Protein AF-A0A2C9P703-F1 (afdb_monomer)

Sequence (61 aa):
MGGRRPKLTPEQWAQAGRLIGAGVPRQQVAIIYDVGLSTLYRKFPAGENETADIPYATCCG

Foldseek 3Di:
DPDDPDLDDVVLVVVLVVCVVVLAALVVSCVVSVHDSVVVCVSPPPPPSVVSNDPPPPPDD

Radius of gyration: 13.78 Å; Cα contacts (8 Å, |Δi|>4): 29; chains: 1; bounding box: 36×33×34 Å

Nearest PDB structures (foldseek):
  1tc3-assembly1_C  TM=6.512E-01  e=3.105E+00  Caenorhabditis elegans

pLDDT: mean 74.8, std 14.69, range [40.97, 90.12]

Secondary structure (DSSP, 8-state):
------SS-HHHHHHHHHHHHTT--HHHHHHHHT--HHHHHHHS---S-GGGT-TTTT---

Organism: NCBI:txid1242107

InterPro domains:
  IPR006120 Resolvase, HTH domain [PF02796] (3-46)
  IPR009057 Homedomain-like superfamily [SSF46689] (3-5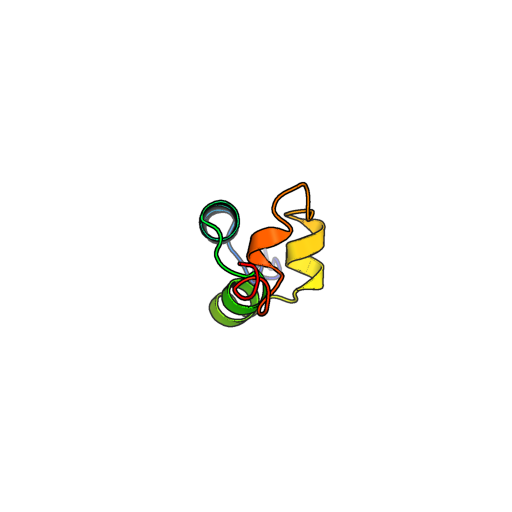0)

Structure (mmCIF, N/CA/C/O backbone):
data_AF-A0A2C9P703-F1
#
_entry.id   AF-A0A2C9P703-F1
#
loop_
_atom_site.group_PDB
_atom_site.id
_atom_site.type_symbol
_atom_site.label_atom_id
_atom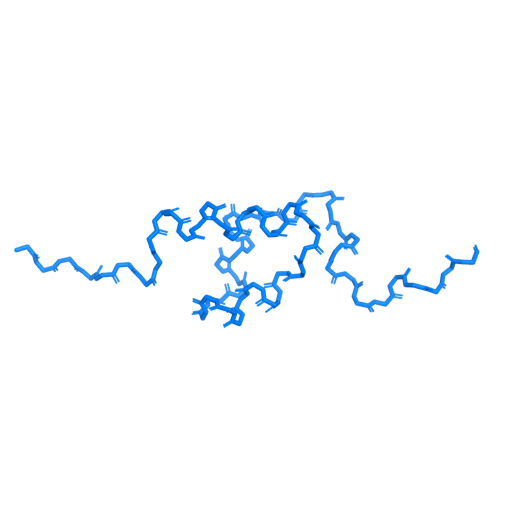_site.label_alt_id
_atom_site.label_comp_id
_atom_site.label_asym_id
_atom_site.label_entity_id
_atom_site.label_seq_id
_atom_site.pdbx_PDB_ins_code
_atom_site.Cartn_x
_atom_site.Cartn_y
_atom_site.Cartn_z
_atom_site.occupancy
_atom_site.B_iso_or_equiv
_atom_site.auth_seq_id
_atom_site.auth_comp_id
_atom_site.auth_asym_id
_atom_site.auth_atom_id
_atom_site.pdbx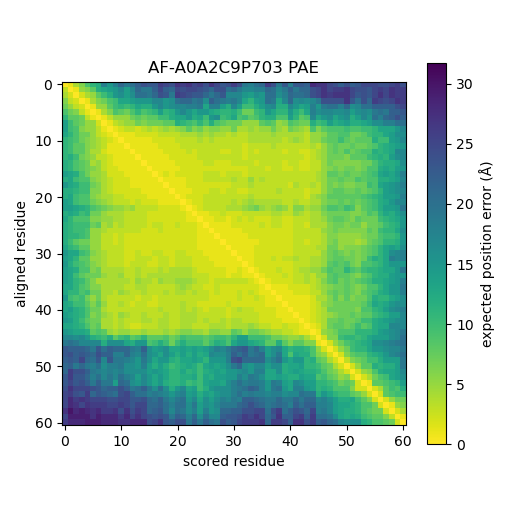_PDB_model_num
ATOM 1 N N . MET A 1 1 ? 16.702 -15.905 -18.264 1.00 49.44 1 MET A N 1
ATOM 2 C CA . MET A 1 1 ? 16.160 -14.640 -17.713 1.00 49.44 1 MET A CA 1
ATOM 3 C C . MET A 1 1 ? 15.500 -14.915 -16.365 1.00 49.44 1 MET A C 1
ATOM 5 O O . MET A 1 1 ? 14.298 -15.118 -16.291 1.00 49.44 1 MET A O 1
ATOM 9 N N . GLY A 1 2 ? 16.302 -14.995 -15.301 1.00 62.72 2 GLY A N 1
ATOM 10 C CA . GLY A 1 2 ? 15.825 -15.176 -13.926 1.00 62.72 2 GLY A CA 1
ATOM 11 C C . GLY A 1 2 ? 15.704 -13.825 -13.233 1.00 62.72 2 GLY A C 1
ATOM 12 O O . GLY A 1 2 ? 16.549 -13.471 -12.420 1.00 62.72 2 GLY A O 1
ATOM 13 N N . GLY A 1 3 ? 14.702 -13.036 -13.616 1.00 67.81 3 GLY A N 1
ATOM 14 C CA . GLY A 1 3 ? 14.375 -11.797 -12.916 1.00 67.81 3 GLY A CA 1
ATOM 15 C C . GLY A 1 3 ? 13.549 -12.125 -11.679 1.00 67.81 3 GLY A C 1
ATOM 16 O O . GLY A 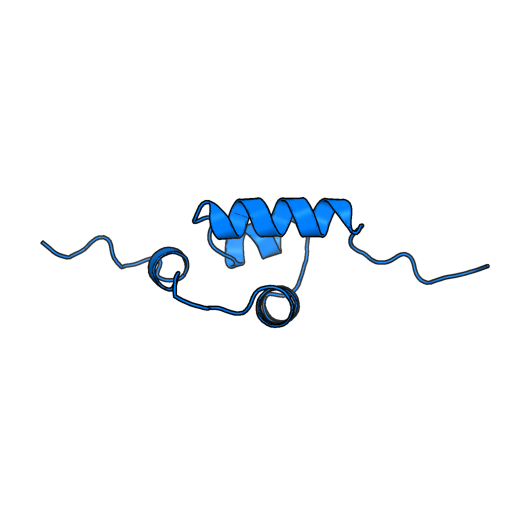1 3 ? 12.553 -12.841 -11.782 1.00 67.81 3 GLY A O 1
ATOM 17 N N . ARG A 1 4 ? 13.962 -11.623 -10.511 1.00 59.28 4 ARG A N 1
ATOM 18 C CA . ARG A 1 4 ? 13.185 -11.691 -9.266 1.00 59.28 4 ARG A CA 1
ATOM 19 C C . ARG A 1 4 ? 11.764 -11.220 -9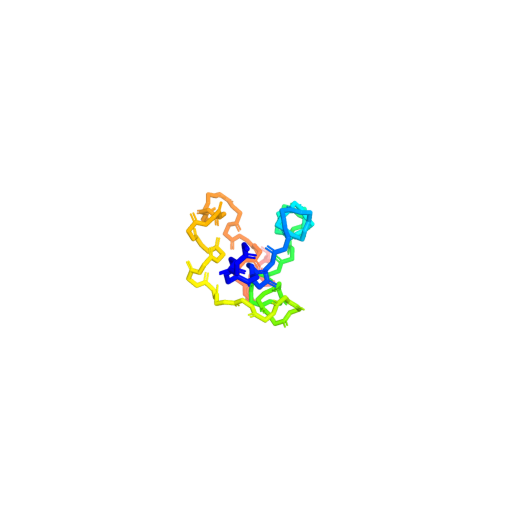.585 1.00 59.28 4 ARG A C 1
ATOM 21 O O . ARG A 1 4 ? 11.592 -10.061 -9.955 1.00 59.28 4 ARG A O 1
ATOM 28 N N . ARG A 1 5 ? 10.775 -12.121 -9.517 1.00 63.72 5 ARG A N 1
ATOM 29 C CA . ARG A 1 5 ? 9.376 -11.772 -9.801 1.00 63.72 5 ARG A CA 1
ATOM 30 C C . ARG A 1 5 ? 9.002 -10.612 -8.877 1.00 63.72 5 ARG A C 1
ATOM 32 O O . ARG A 1 5 ? 9.092 -10.785 -7.658 1.00 63.72 5 ARG A O 1
ATOM 39 N N . PRO A 1 6 ? 8.657 -9.429 -9.411 1.00 66.19 6 PRO A N 1
ATOM 40 C CA . PRO A 1 6 ? 8.157 -8.351 -8.581 1.00 66.19 6 PRO A CA 1
ATOM 41 C C . PRO A 1 6 ? 6.930 -8.881 -7.843 1.00 66.19 6 PRO A C 1
ATOM 43 O O . PRO A 1 6 ? 6.047 -9.465 -8.466 1.00 66.19 6 PRO A O 1
ATOM 46 N N . LYS A 1 7 ? 6.899 -8.725 -6.517 1.00 67.25 7 LYS A N 1
ATOM 47 C CA . LYS A 1 7 ? 5.807 -9.242 -5.679 1.00 67.25 7 LYS A CA 1
ATOM 48 C C . LYS A 1 7 ? 4.445 -8.647 -6.075 1.00 67.25 7 LYS A C 1
ATOM 50 O O . LYS A 1 7 ? 3.430 -9.282 -5.829 1.00 67.25 7 LYS A O 1
ATOM 55 N N . LEU A 1 8 ? 4.453 -7.484 -6.744 1.00 74.62 8 LEU A N 1
ATOM 56 C CA . LEU A 1 8 ? 3.287 -6.890 -7.396 1.00 74.62 8 LEU A CA 1
ATOM 57 C C . LEU A 1 8 ? 3.500 -6.644 -8.889 1.00 74.62 8 LEU A C 1
ATOM 59 O O . LEU A 1 8 ? 4.520 -6.076 -9.294 1.00 74.62 8 LEU A O 1
ATOM 63 N N . THR A 1 9 ? 2.475 -6.959 -9.678 1.00 84.50 9 THR A N 1
ATOM 64 C CA . THR A 1 9 ? 2.353 -6.525 -11.072 1.00 84.50 9 THR A CA 1
ATOM 65 C C . THR A 1 9 ? 2.000 -5.032 -11.145 1.00 84.50 9 THR A C 1
ATOM 67 O O . THR A 1 9 ? 1.412 -4.477 -10.211 1.00 84.50 9 THR A O 1
ATOM 70 N N . PRO A 1 10 ? 2.340 -4.336 -12.244 1.00 84.38 10 PRO A N 1
ATOM 71 C CA . PRO A 1 10 ? 1.930 -2.942 -12.447 1.00 84.38 10 PRO A CA 1
ATOM 72 C C . PRO A 1 10 ? 0.404 -2.754 -12.398 1.00 84.38 10 PRO A C 1
ATOM 74 O O . PRO A 1 10 ? -0.077 -1.713 -11.957 1.00 84.38 10 PRO A O 1
ATOM 77 N N . G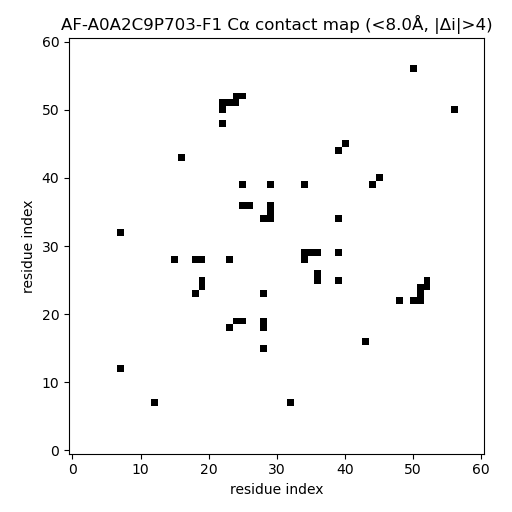LU A 1 11 ? -0.365 -3.772 -12.780 1.00 87.06 11 GLU A N 1
ATOM 78 C CA . GLU A 1 11 ? -1.829 -3.758 -12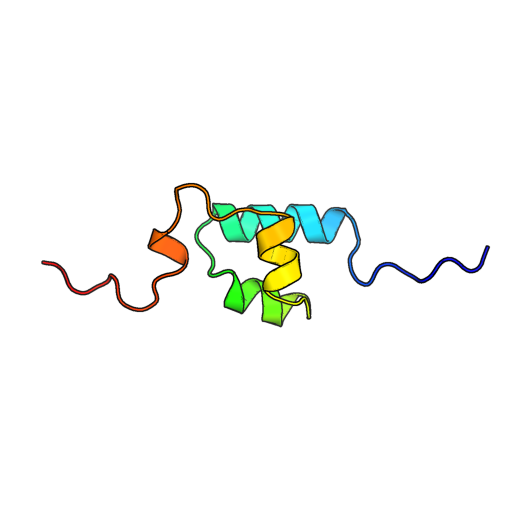.711 1.00 87.06 11 GLU A CA 1
ATOM 79 C C . GLU A 1 11 ? -2.335 -3.730 -11.263 1.00 87.06 11 GLU A C 1
ATOM 81 O O . GLU A 1 11 ? -3.252 -2.972 -10.943 1.00 87.06 11 GLU A O 1
ATOM 86 N N . GLN A 1 12 ? -1.691 -4.484 -10.363 1.00 87.38 12 GLN A N 1
ATOM 87 C CA . GLN A 1 12 ? -2.000 -4.452 -8.929 1.00 87.38 12 GLN A CA 1
ATOM 88 C C . GLN A 1 12 ? -1.680 -3.084 -8.318 1.00 87.38 12 GLN A C 1
ATOM 90 O O . GLN A 1 12 ? -2.447 -2.585 -7.497 1.00 87.38 12 GLN A O 1
ATOM 95 N N . TRP A 1 13 ? -0.605 -2.426 -8.764 1.00 87.69 13 TRP A N 1
ATOM 96 C CA . TRP A 1 13 ? -0.306 -1.046 -8.364 1.00 87.69 13 TRP A CA 1
ATOM 97 C C . TRP A 1 13 ? -1.393 -0.066 -8.812 1.00 87.69 13 TRP A C 1
ATOM 99 O O . TRP A 1 13 ? -1.815 0.778 -8.022 1.00 87.69 13 TRP A O 1
ATOM 109 N N . ALA A 1 14 ? -1.890 -0.198 -10.044 1.00 89.62 14 ALA A N 1
ATOM 110 C CA . ALA A 1 14 ? -2.992 0.625 -10.535 1.00 89.62 14 ALA A CA 1
ATOM 111 C C . ALA A 1 14 ? -4.283 0.395 -9.730 1.00 89.62 14 ALA A C 1
ATOM 113 O O . ALA A 1 14 ? -5.007 1.344 -9.430 1.00 89.62 14 ALA A O 1
ATOM 114 N N . GLN A 1 15 ? -4.562 -0.850 -9.331 1.00 90.12 15 GLN A N 1
ATOM 115 C CA . GLN A 1 15 ? -5.710 -1.172 -8.485 1.00 90.12 15 GLN A CA 1
ATOM 116 C C . GLN A 1 15 ? -5.562 -0.617 -7.063 1.00 90.12 15 GLN A C 1
ATOM 118 O O . GLN A 1 15 ? -6.506 -0.021 -6.547 1.00 90.12 15 GLN A O 1
ATOM 123 N N . ALA A 1 16 ? -4.384 -0.753 -6.451 1.00 87.44 16 ALA A N 1
ATOM 124 C CA . ALA A 1 16 ? -4.084 -0.185 -5.139 1.00 87.44 16 ALA A CA 1
ATOM 125 C C . ALA A 1 16 ? -4.246 1.344 -5.131 1.00 87.44 16 ALA A C 1
ATOM 127 O O . ALA A 1 16 ? -4.861 1.888 -4.217 1.00 87.44 16 ALA A O 1
ATOM 128 N N . GLY A 1 17 ? -3.784 2.028 -6.183 1.00 86.44 17 GLY A N 1
ATOM 129 C CA . GLY A 1 17 ? -3.977 3.472 -6.345 1.00 86.44 17 GLY A CA 1
ATOM 130 C C . GLY A 1 17 ? -5.452 3.879 -6.420 1.00 86.44 17 GLY A C 1
ATOM 131 O O . GLY A 1 17 ? -5.844 4.855 -5.785 1.00 86.44 17 GLY A O 1
ATOM 132 N N . ARG A 1 18 ? -6.295 3.099 -7.118 1.00 88.75 18 ARG A N 1
ATOM 133 C CA . ARG A 1 18 ? -7.753 3.332 -7.156 1.00 88.75 18 ARG A CA 1
ATOM 134 C C . ARG A 1 18 ? -8.407 3.173 -5.784 1.00 88.75 18 ARG A C 1
ATOM 136 O O . ARG A 1 18 ? -9.271 3.969 -5.446 1.00 88.75 18 ARG A O 1
ATOM 143 N N . LEU A 1 19 ? -7.991 2.179 -4.996 1.00 86.69 19 LEU A N 1
ATOM 144 C CA . LEU A 1 19 ? -8.505 1.972 -3.636 1.00 86.69 19 LEU A CA 1
ATOM 145 C C . LEU A 1 19 ? -8.127 3.138 -2.717 1.00 86.69 19 LEU A C 1
ATOM 147 O O . LEU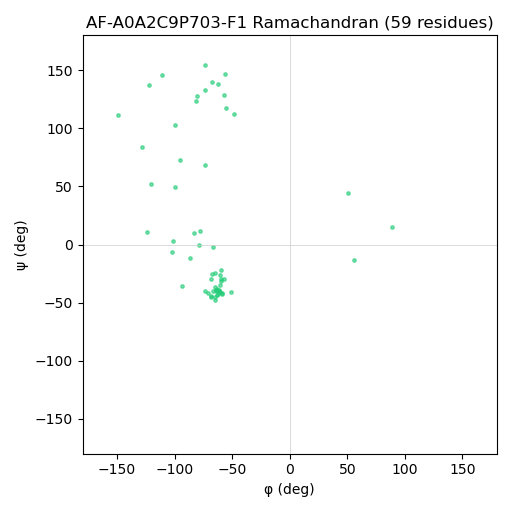 A 1 19 ? -8.984 3.662 -2.013 1.00 86.69 19 LEU A O 1
ATOM 151 N N . ILE A 1 20 ? -6.871 3.586 -2.774 1.00 84.88 20 ILE A N 1
ATOM 152 C CA . ILE A 1 20 ? -6.396 4.732 -1.985 1.00 84.88 20 ILE A CA 1
ATOM 153 C C . ILE A 1 20 ? -7.144 6.012 -2.389 1.00 84.88 20 ILE A C 1
ATOM 155 O O . ILE A 1 20 ? -7.591 6.753 -1.520 1.00 84.88 20 ILE A O 1
ATOM 159 N N . GLY A 1 21 ? -7.341 6.248 -3.691 1.00 82.44 21 GLY A N 1
ATOM 160 C CA . GLY A 1 21 ? -8.118 7.389 -4.190 1.00 82.44 21 GLY A CA 1
ATOM 161 C C . GLY A 1 21 ? -9.614 7.321 -3.861 1.00 82.44 21 GLY A C 1
ATOM 162 O O . GLY A 1 21 ? -10.258 8.355 -3.744 1.00 82.44 21 GLY A O 1
ATOM 163 N N . ALA A 1 22 ? -10.162 6.119 -3.663 1.00 83.38 22 ALA A N 1
ATOM 164 C CA . ALA A 1 22 ? -11.535 5.912 -3.203 1.00 83.38 22 ALA A CA 1
ATOM 165 C C . ALA A 1 22 ? -11.709 6.113 -1.682 1.00 83.38 22 ALA A C 1
ATOM 167 O O . ALA A 1 22 ? -12.820 5.958 -1.180 1.00 83.38 22 ALA A O 1
ATOM 168 N N . GLY A 1 23 ? -10.635 6.429 -0.947 1.00 80.88 23 GLY A N 1
ATOM 169 C CA . GLY A 1 23 ? -10.669 6.635 0.503 1.00 80.88 23 GLY A CA 1
ATOM 170 C C . GLY A 1 23 ? -10.460 5.365 1.333 1.00 80.88 23 GLY A C 1
ATOM 171 O O . GLY A 1 23 ? -10.737 5.366 2.528 1.00 80.88 23 GLY A O 1
ATOM 172 N N . VAL A 1 24 ? -9.972 4.271 0.735 1.00 84.06 24 VAL A N 1
ATOM 173 C CA . VAL A 1 24 ? -9.604 3.063 1.491 1.00 84.06 24 VAL A CA 1
ATOM 174 C C . VAL A 1 24 ? -8.303 3.319 2.262 1.00 84.06 24 VAL A C 1
ATOM 176 O O . VAL A 1 24 ? -7.328 3.789 1.662 1.00 84.06 24 VAL A O 1
ATOM 179 N N . PRO A 1 25 ? -8.226 2.963 3.558 1.00 84.56 25 PRO A N 1
ATOM 180 C CA . PRO A 1 25 ? -7.025 3.178 4.351 1.00 84.56 25 PRO A CA 1
ATOM 181 C C . PRO A 1 25 ? -5.839 2.392 3.788 1.00 84.56 25 PRO A C 1
ATOM 183 O O . PRO A 1 25 ? -5.936 1.207 3.441 1.00 84.56 25 PRO A O 1
ATOM 186 N N . ARG A 1 26 ? -4.670 3.038 3.758 1.00 85.50 26 ARG A N 1
ATOM 187 C CA . ARG A 1 26 ? -3.419 2.453 3.240 1.00 85.50 26 ARG A CA 1
ATOM 188 C C . ARG A 1 26 ? -3.018 1.191 4.003 1.00 85.50 26 ARG A C 1
ATOM 190 O O . ARG A 1 26 ? -2.436 0.286 3.413 1.00 85.50 26 ARG A O 1
ATOM 197 N N . GLN A 1 27 ? -3.382 1.102 5.283 1.00 85.00 27 GLN A N 1
ATOM 198 C CA . GLN A 1 27 ? -3.179 -0.082 6.119 1.00 85.00 27 GLN A CA 1
ATOM 199 C C . GLN A 1 27 ? -3.975 -1.297 5.629 1.00 85.00 27 GLN A C 1
ATOM 201 O O . GLN A 1 27 ? -3.442 -2.403 5.595 1.00 85.00 27 GLN A O 1
ATOM 206 N N . GLN A 1 28 ? -5.213 -1.104 5.171 1.00 87.38 28 GLN A N 1
ATOM 207 C CA . GLN A 1 28 ? -6.020 -2.187 4.610 1.00 87.38 28 GLN A CA 1
ATOM 208 C C . GLN A 1 28 ? -5.479 -2.629 3.246 1.00 87.38 28 GLN A C 1
ATOM 210 O O . GLN A 1 28 ? -5.359 -3.824 2.983 1.00 87.38 28 GLN A O 1
ATOM 215 N N . VAL A 1 29 ? -5.075 -1.678 2.400 1.00 88.00 29 VAL A N 1
ATOM 216 C CA . VAL A 1 29 ? -4.423 -1.976 1.113 1.00 88.00 29 VAL A CA 1
ATOM 217 C C . VAL A 1 29 ? -3.101 -2.731 1.327 1.00 88.00 29 VAL A C 1
ATOM 219 O O . VAL A 1 29 ? -2.818 -3.684 0.604 1.00 88.00 29 VAL A O 1
ATOM 222 N N . ALA A 1 30 ? -2.322 -2.368 2.349 1.00 88.50 30 ALA A N 1
ATOM 223 C CA . ALA A 1 30 ? -1.085 -3.057 2.715 1.00 88.50 30 ALA A CA 1
ATOM 224 C C . ALA A 1 30 ? -1.306 -4.539 3.050 1.00 88.50 30 ALA A C 1
ATOM 226 O O . ALA A 1 30 ? -0.546 -5.386 2.584 1.00 88.50 30 ALA A O 1
ATOM 227 N N . ILE A 1 31 ? -2.373 -4.852 3.793 1.00 89.00 31 ILE A N 1
ATOM 228 C CA . ILE A 1 31 ? -2.743 -6.227 4.158 1.00 89.00 31 ILE A CA 1
ATOM 229 C C . ILE A 1 31 ? -3.205 -7.018 2.927 1.00 89.00 31 ILE A C 1
ATOM 231 O O . ILE A 1 31 ? -2.756 -8.141 2.723 1.00 89.00 31 ILE A O 1
ATOM 235 N N . ILE A 1 32 ? -4.058 -6.432 2.076 1.00 89.06 32 ILE A N 1
ATOM 236 C CA . ILE A 1 32 ? -4.617 -7.108 0.887 1.00 89.06 32 ILE A CA 1
ATOM 237 C C . ILE A 1 32 ? -3.520 -7.538 -0.095 1.00 89.06 32 ILE A C 1
ATOM 239 O O . ILE A 1 32 ? -3.594 -8.621 -0.672 1.00 89.06 32 ILE A O 1
ATOM 243 N N . TYR A 1 33 ? -2.511 -6.690 -0.297 1.00 87.81 33 TYR A N 1
ATOM 244 C CA . TYR A 1 33 ? -1.443 -6.935 -1.269 1.00 87.81 33 TYR A CA 1
ATOM 245 C C . TYR A 1 33 ? -0.137 -7.442 -0.639 1.00 87.81 33 TYR A C 1
ATOM 247 O O . TYR A 1 33 ? 0.846 -7.623 -1.357 1.00 87.81 33 TYR A O 1
ATOM 255 N N . ASP A 1 34 ? -0.113 -7.669 0.679 1.00 85.88 34 ASP A N 1
ATOM 256 C CA . ASP A 1 34 ? 1.076 -8.063 1.448 1.00 85.88 34 ASP A CA 1
ATOM 257 C C . ASP A 1 34 ? 2.294 -7.148 1.172 1.00 85.88 34 ASP A C 1
ATOM 259 O O . ASP A 1 34 ? 3.428 -7.591 0.938 1.00 85.88 34 ASP A O 1
ATOM 263 N N . VAL A 1 35 ? 2.034 -5.834 1.141 1.00 86.44 35 VAL A N 1
ATOM 264 C CA . VAL A 1 35 ? 3.033 -4.781 0.903 1.00 86.44 35 VAL A CA 1
ATOM 265 C C . VAL A 1 35 ? 3.270 -3.955 2.154 1.00 86.44 35 VAL A C 1
ATOM 267 O O . VAL A 1 35 ? 2.359 -3.675 2.925 1.00 86.44 35 VAL A O 1
ATOM 270 N N . GLY A 1 36 ? 4.506 -3.496 2.336 1.00 87.75 36 GLY A N 1
ATOM 271 C CA . GLY A 1 36 ? 4.820 -2.575 3.421 1.00 87.75 36 GLY A CA 1
ATOM 272 C C . GLY A 1 36 ? 4.168 -1.209 3.204 1.00 87.75 36 GLY A C 1
ATOM 273 O O . GLY A 1 36 ? 4.214 -0.659 2.100 1.00 87.75 36 GLY A O 1
ATOM 274 N N . LEU A 1 37 ? 3.653 -0.610 4.282 1.00 85.31 37 LEU A N 1
ATOM 275 C CA . LEU A 1 37 ? 3.163 0.774 4.291 1.00 85.31 37 LEU A CA 1
ATOM 276 C C . LEU A 1 37 ? 4.201 1.744 3.716 1.00 85.31 37 LEU A C 1
ATOM 278 O O . LEU A 1 37 ? 3.868 2.595 2.899 1.00 85.31 37 LEU A O 1
ATOM 282 N N . SER A 1 38 ? 5.481 1.560 4.049 1.00 85.50 38 SER A N 1
ATOM 283 C CA . SER A 1 38 ? 6.580 2.373 3.516 1.00 85.50 38 SER A CA 1
ATOM 284 C C . SER A 1 38 ? 6.688 2.308 1.988 1.00 85.50 38 SER A C 1
ATOM 286 O O . SER A 1 38 ? 7.094 3.282 1.359 1.00 85.50 38 SER A O 1
ATOM 288 N N . THR A 1 39 ? 6.322 1.178 1.370 1.00 87.69 39 THR A N 1
ATOM 289 C CA . THR A 1 39 ? 6.285 1.036 -0.092 1.00 87.69 39 THR A CA 1
ATOM 290 C C . THR A 1 39 ? 5.093 1.783 -0.684 1.00 87.69 39 THR A C 1
ATOM 292 O O . THR A 1 39 ? 5.250 2.447 -1.708 1.00 87.69 39 THR A O 1
ATOM 295 N N . LEU A 1 40 ? 3.931 1.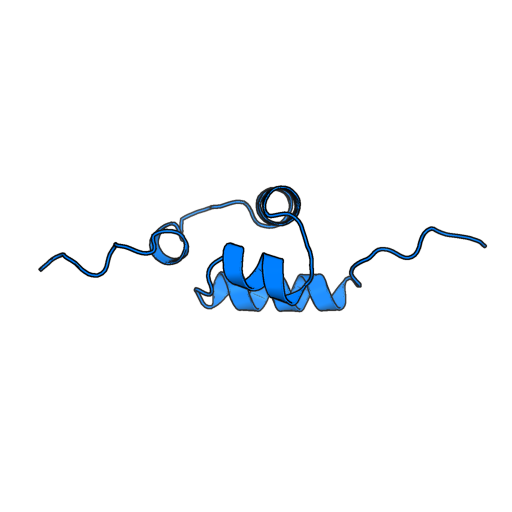724 -0.024 1.00 84.88 40 LEU A N 1
ATOM 296 C CA . LEU A 1 40 ? 2.746 2.479 -0.430 1.00 84.88 40 LEU A CA 1
ATOM 297 C C . LEU A 1 40 ? 2.969 3.989 -0.308 1.00 84.88 40 LEU A C 1
ATOM 299 O O . LEU A 1 40 ? 2.747 4.678 -1.292 1.00 84.88 40 LEU A O 1
ATOM 303 N N . TYR A 1 41 ? 3.501 4.498 0.808 1.00 84.88 41 TYR A N 1
ATOM 304 C CA . TYR A 1 41 ? 3.796 5.933 0.968 1.00 84.88 41 TYR A CA 1
ATOM 305 C C . TYR A 1 41 ? 4.806 6.455 -0.062 1.00 84.88 41 TYR A C 1
ATOM 307 O O . TYR A 1 41 ? 4.685 7.582 -0.530 1.00 84.88 41 TYR A O 1
ATOM 315 N N . ARG A 1 42 ? 5.793 5.639 -0.462 1.00 83.81 42 ARG A N 1
ATOM 316 C CA . ARG A 1 42 ? 6.762 6.018 -1.508 1.00 83.81 42 ARG A CA 1
ATOM 317 C C . ARG A 1 42 ? 6.144 6.120 -2.901 1.00 83.81 42 ARG A C 1
ATOM 319 O O . ARG A 1 42 ? 6.674 6.838 -3.743 1.00 83.81 42 ARG A O 1
ATOM 326 N N . LYS A 1 43 ? 5.097 5.340 -3.171 1.00 83.81 43 LYS A N 1
ATOM 327 C CA . LYS A 1 43 ? 4.419 5.274 -4.475 1.00 83.81 43 LYS A CA 1
ATOM 328 C C . LYS A 1 43 ? 3.223 6.216 -4.560 1.00 83.81 43 LYS A C 1
ATOM 330 O O . LYS A 1 43 ? 2.981 6.786 -5.616 1.00 83.81 43 LYS A O 1
ATOM 335 N N . PHE A 1 44 ? 2.521 6.373 -3.450 1.00 82.19 44 PHE A N 1
ATOM 336 C CA . PHE A 1 44 ? 1.344 7.203 -3.269 1.00 82.19 44 PHE A CA 1
ATOM 337 C C . PHE A 1 44 ? 1.596 8.089 -2.045 1.00 82.19 44 PHE A C 1
ATOM 339 O O . PHE A 1 44 ? 1.222 7.708 -0.929 1.00 82.19 44 PHE A O 1
ATOM 346 N N . PRO A 1 45 ? 2.288 9.230 -2.220 1.00 76.38 45 PRO A N 1
ATOM 347 C CA . PRO A 1 45 ? 2.508 10.158 -1.120 1.00 76.38 45 PRO A CA 1
ATOM 348 C C . PRO A 1 45 ? 1.161 10.583 -0.525 1.00 76.38 45 PRO A C 1
ATOM 350 O O . PRO A 1 45 ? 0.156 10.673 -1.234 1.00 76.38 45 PRO A O 1
ATOM 353 N N . ALA A 1 46 ? 1.126 10.823 0.785 1.00 69.00 46 ALA A N 1
ATOM 354 C CA . ALA A 1 46 ? -0.046 11.364 1.466 1.00 69.00 46 ALA A CA 1
ATOM 355 C C . ALA A 1 46 ? -0.195 12.858 1.135 1.00 69.00 46 ALA A C 1
ATOM 357 O O . ALA A 1 46 ? 0.053 13.723 1.962 1.00 69.00 46 ALA A O 1
ATOM 358 N N . GLY A 1 47 ? -0.521 13.163 -0.119 1.00 62.78 47 GLY A N 1
ATOM 359 C CA . GLY A 1 47 ? -1.040 14.468 -0.502 1.00 62.78 47 GLY A CA 1
ATOM 360 C C . GLY A 1 47 ? -2.530 14.504 -0.188 1.00 62.78 47 GLY A C 1
ATOM 361 O O . GLY A 1 47 ? -3.265 13.622 -0.638 1.00 62.78 47 GLY A O 1
ATOM 362 N N . GLU A 1 48 ? -2.932 15.491 0.616 1.00 52.81 48 GLU A N 1
ATOM 363 C CA . GLU A 1 48 ? -4.278 16.068 0.820 1.00 52.81 48 GLU A CA 1
ATOM 364 C C . GLU A 1 48 ? -5.467 15.164 1.220 1.00 52.81 48 GLU A C 1
ATOM 366 O O . GLU A 1 48 ? -6.461 15.668 1.732 1.00 52.81 48 GLU A O 1
ATOM 371 N N . ASN A 1 49 ? -5.360 13.836 1.128 1.00 52.28 49 ASN A N 1
ATOM 372 C CA . ASN A 1 49 ? -6.370 12.875 1.598 1.00 52.28 49 ASN A CA 1
ATOM 373 C C . ASN A 1 49 ? -5.989 12.283 2.964 1.00 52.28 49 ASN A C 1
ATOM 375 O O . ASN A 1 49 ? -5.956 11.063 3.152 1.00 52.28 49 ASN A O 1
ATOM 379 N N . GLU A 1 50 ? -5.638 13.155 3.908 1.00 56.16 50 GLU A N 1
ATOM 380 C CA . GLU A 1 50 ? -5.332 12.782 5.296 1.00 56.16 50 GLU A CA 1
ATOM 381 C C . GLU A 1 50 ? -6.573 12.207 6.009 1.00 56.16 50 GLU A C 1
ATOM 383 O O . GLU A 1 50 ? -6.464 11.342 6.871 1.00 56.16 50 GLU A O 1
ATOM 388 N N . THR A 1 51 ? -7.774 12.559 5.543 1.00 55.34 51 THR A N 1
ATOM 389 C CA . THR A 1 51 ? -9.063 12.068 6.054 1.00 55.34 51 THR A CA 1
ATOM 390 C C . THR A 1 51 ? -9.268 10.552 5.950 1.00 55.34 51 THR A C 1
ATOM 392 O O . THR A 1 51 ? -9.987 10.001 6.778 1.00 55.34 51 THR A O 1
ATOM 395 N N . ALA A 1 52 ? -8.629 9.852 5.002 1.00 57.34 52 ALA A N 1
ATOM 396 C CA . ALA A 1 52 ? -8.729 8.388 4.868 1.00 57.34 52 ALA A CA 1
ATOM 397 C C . ALA A 1 52 ? -7.712 7.608 5.730 1.00 57.34 52 ALA A C 1
ATOM 399 O O . ALA A 1 52 ? -7.800 6.385 5.845 1.00 57.34 52 ALA A O 1
ATOM 400 N N . ASP A 1 53 ? -6.724 8.302 6.306 1.00 55.78 53 ASP A N 1
ATOM 401 C CA . ASP A 1 53 ? -5.654 7.720 7.130 1.00 55.78 53 ASP A CA 1
ATOM 402 C C . ASP A 1 53 ? -5.896 7.928 8.637 1.00 55.78 53 ASP A C 1
ATOM 404 O O . ASP A 1 53 ? -5.171 7.378 9.461 1.00 55.78 53 ASP A O 1
ATOM 408 N N . ILE A 1 54 ? -6.932 8.693 9.011 1.00 57.91 54 ILE A N 1
ATOM 409 C CA . ILE A 1 54 ? -7.307 8.942 10.406 1.00 57.91 54 ILE A CA 1
ATOM 410 C C . ILE A 1 54 ? -8.481 8.021 10.787 1.00 57.91 54 ILE A C 1
ATOM 412 O O . ILE A 1 54 ? -9.630 8.338 10.476 1.00 57.91 54 ILE A O 1
ATOM 416 N N . PRO A 1 55 ? -8.257 6.918 11.526 1.00 59.78 55 PRO A N 1
ATOM 417 C CA . PRO A 1 55 ? -9.336 6.037 11.985 1.00 59.78 55 PRO A CA 1
ATOM 418 C C . PRO A 1 55 ? -10.299 6.670 13.015 1.00 59.78 55 PRO A C 1
ATOM 420 O O . PRO A 1 55 ? -11.259 6.020 13.415 1.00 59.78 55 PRO A O 1
ATOM 423 N N . TYR A 1 56 ? -10.080 7.923 13.442 1.00 52.72 56 TYR A N 1
ATOM 424 C CA . TYR A 1 56 ? -10.841 8.577 14.521 1.00 52.72 56 TYR A CA 1
ATOM 425 C C . TYR A 1 56 ? -11.513 9.917 14.153 1.00 52.72 56 TYR A C 1
ATOM 427 O O . TYR A 1 56 ? -12.033 10.592 15.036 1.00 52.72 56 TYR A O 1
ATOM 435 N N . ALA A 1 57 ? -11.575 10.319 12.878 1.00 52.06 57 ALA A N 1
ATOM 436 C CA . ALA A 1 57 ? -12.179 11.607 12.490 1.00 52.06 57 ALA A CA 1
ATOM 437 C C . ALA A 1 57 ? -13.731 11.625 12.457 1.00 52.06 57 ALA A C 1
ATOM 439 O O . ALA A 1 57 ? -14.321 12.583 11.974 1.00 52.06 57 ALA A O 1
ATOM 440 N N . THR A 1 58 ? -14.425 10.609 12.989 1.00 58.28 58 THR A N 1
ATOM 441 C CA . THR A 1 58 ? -15.910 10.584 13.063 1.00 58.28 58 THR A CA 1
ATOM 442 C C . THR A 1 58 ? -16.485 11.342 14.278 1.00 58.28 58 THR A C 1
ATOM 444 O O . THR A 1 58 ? -17.683 11.289 14.528 1.00 58.28 58 THR A O 1
ATOM 447 N N . CYS A 1 59 ? -15.680 12.097 15.031 1.00 47.28 59 CYS A N 1
ATOM 448 C CA . CYS A 1 59 ? -16.142 12.762 16.257 1.00 47.28 59 CYS A CA 1
ATOM 449 C C . CYS A 1 59 ? -15.999 14.293 16.242 1.00 47.28 59 CYS A C 1
ATOM 451 O O . CYS A 1 59 ? -15.455 14.839 17.189 1.00 47.28 59 CYS A O 1
ATOM 453 N N . CYS A 1 60 ? -16.499 14.978 15.213 1.00 40.97 60 CYS A N 1
ATOM 454 C CA . CYS A 1 60 ? -17.001 16.364 15.286 1.00 40.97 60 CYS A CA 1
ATOM 455 C C . CYS A 1 60 ? -18.114 16.442 14.219 1.00 40.97 60 CYS A C 1
ATOM 457 O O . CYS A 1 60 ? -17.824 16.214 13.049 1.00 40.97 60 CYS A O 1
ATOM 459 N N . GLY A 1 61 ? -19.403 16.580 14.531 1.00 46.03 61 GLY A N 1
ATOM 460 C CA . GLY A 1 61 ? -19.973 17.525 15.488 1.00 46.03 61 GLY A CA 1
ATOM 461 C C . GLY A 1 61 ? -20.331 18.785 14.722 1.00 46.03 61 GLY A C 1
ATOM 462 O O . GLY A 1 61 ? -19.406 19.606 14.560 1.00 46.03 61 GLY A O 1
#

Solvent-accessible surface area (backbone atoms only — not comparable to full-atom values): 3998 Å² total; per-residue (Å²): 138,89,68,81,75,65,93,63,54,75,67,55,51,54,50,51,51,51,40,48,75,71,49,45,35,61,71,59,53,18,62,77,65,75,43,58,58,74,58,47,44,74,76,52,63,90,67,91,60,62,76,38,70,44,96,69,76,88,79,72,136

Mean predicted aligned error: 9.28 Å